Protein AF-B6WAV3-F1 (afdb_monomer_lite)

Secondary structure (DSSP, 8-state):
--EEEEEE-SS-EEEEEE--SSTTS-----TTTTHHHHHHHHHHHHTTT-----PPPPTT-EEEEEETTTTB---HHHHT-TT--EEEEEE-GGGS-----

Organism: NCBI:txid561177

Structure (mmCIF, N/CA/C/O backbone):
data_AF-B6WAV3-F1
#
_entry.id   AF-B6WAV3-F1
#
loop_
_atom_site.group_PDB
_atom_site.id
_atom_site.type_symbol
_atom_site.label_atom_id
_atom_site.label_alt_id
_atom_site.label_comp_id
_atom_site.label_asym_id
_atom_site.label_entity_id
_atom_site.label_seq_id
_atom_site.pdbx_PDB_ins_code
_atom_site.Cartn_x
_atom_site.Cartn_y
_atom_site.Cartn_z
_atom_site.occupancy
_atom_site.B_iso_or_equiv
_atom_site.auth_seq_id
_atom_site.auth_comp_id
_atom_site.auth_asym_id
_atom_site.auth_atom_id
_atom_site.pdbx_PDB_model_num
ATOM 1 N N . MET A 1 1 ? 16.645 -13.208 -9.385 1.00 86.75 1 MET A N 1
ATOM 2 C CA . MET A 1 1 ? 15.893 -12.349 -8.443 1.00 86.75 1 MET A CA 1
ATOM 3 C C . MET A 1 1 ? 15.076 -11.386 -9.273 1.00 86.75 1 MET A C 1
ATOM 5 O O . MET A 1 1 ? 15.587 -10.914 -10.280 1.00 86.75 1 MET A O 1
ATOM 9 N N . ASP A 1 2 ? 13.843 -11.121 -8.859 1.00 93.62 2 ASP A N 1
ATOM 10 C CA . ASP A 1 2 ? 12.917 -10.253 -9.579 1.00 93.62 2 ASP A CA 1
ATOM 11 C C . ASP A 1 2 ? 12.511 -9.068 -8.718 1.00 93.62 2 ASP A C 1
ATOM 13 O O . ASP A 1 2 ? 12.330 -9.189 -7.504 1.00 93.62 2 ASP A O 1
ATOM 17 N N . PHE A 1 3 ? 12.302 -7.936 -9.373 1.00 97.38 3 PHE A N 1
ATOM 18 C CA . PHE A 1 3 ? 11.875 -6.701 -8.745 1.00 97.38 3 PHE A CA 1
ATOM 19 C C . PHE A 1 3 ? 10.472 -6.357 -9.217 1.00 97.38 3 PHE A C 1
ATOM 21 O O . PHE A 1 3 ? 10.197 -6.294 -10.414 1.00 97.38 3 PHE A O 1
ATOM 28 N N . TRP A 1 4 ? 9.587 -6.094 -8.264 1.00 97.94 4 TRP A N 1
ATOM 29 C CA . TRP A 1 4 ? 8.177 -5.835 -8.526 1.00 97.94 4 TRP A CA 1
ATOM 30 C C . TRP A 1 4 ? 7.717 -4.572 -7.816 1.00 97.94 4 TRP A C 1
ATOM 32 O O . TRP A 1 4 ? 7.991 -4.373 -6.632 1.00 97.94 4 TRP A O 1
ATOM 42 N N . SER A 1 5 ? 6.967 -3.732 -8.521 1.00 98.44 5 SER A N 1
ATOM 43 C CA . SER A 1 5 ? 6.250 -2.608 -7.923 1.00 98.44 5 SER A CA 1
ATOM 44 C C . SER A 1 5 ? 4.870 -2.496 -8.551 1.00 98.44 5 SER A C 1
ATOM 46 O O . SER A 1 5 ? 4.742 -2.360 -9.766 1.00 98.44 5 SER A O 1
ATOM 48 N N . ILE A 1 6 ? 3.832 -2.601 -7.723 1.00 98.44 6 ILE A N 1
ATOM 49 C CA . ILE A 1 6 ? 2.436 -2.532 -8.146 1.00 98.44 6 ILE A CA 1
ATOM 50 C C . ILE A 1 6 ? 1.716 -1.530 -7.252 1.00 98.44 6 ILE A C 1
ATOM 52 O O . ILE A 1 6 ? 1.886 -1.535 -6.034 1.00 98.44 6 ILE A O 1
ATOM 56 N N . GLY A 1 7 ? 0.892 -0.686 -7.859 1.00 97.44 7 GLY A N 1
ATOM 57 C CA . GLY A 1 7 ? 0.081 0.293 -7.152 1.00 97.44 7 GLY A CA 1
ATOM 58 C C . GLY A 1 7 ? -1.033 0.831 -8.035 1.00 97.44 7 GLY A C 1
ATOM 59 O O . GLY A 1 7 ? -1.095 0.543 -9.232 1.00 97.44 7 GLY A O 1
ATOM 60 N N . TYR A 1 8 ? -1.940 1.587 -7.428 1.00 97.06 8 TYR A N 1
ATOM 61 C CA . TYR A 1 8 ? -3.158 2.030 -8.091 1.00 97.06 8 TYR A CA 1
ATOM 62 C C . TYR A 1 8 ? -3.630 3.401 -7.601 1.00 97.06 8 TYR A C 1
ATOM 64 O O . TYR A 1 8 ? -3.369 3.819 -6.473 1.00 97.06 8 TYR A O 1
ATOM 72 N N . SER A 1 9 ? -4.383 4.071 -8.466 1.00 96.50 9 SER A N 1
ATOM 73 C CA . SER A 1 9 ? -5.197 5.255 -8.195 1.00 96.50 9 SER A CA 1
ATOM 74 C C . SER A 1 9 ? -6.642 4.979 -8.635 1.00 96.50 9 SER A C 1
ATOM 76 O O . SER A 1 9 ? -6.896 3.957 -9.275 1.00 96.50 9 SER A O 1
ATOM 78 N N . PRO A 1 10 ? -7.611 5.872 -8.366 1.00 97.19 10 PRO A N 1
ATOM 79 C CA . PRO A 1 10 ? -8.952 5.742 -8.940 1.00 97.19 10 PRO A CA 1
ATOM 80 C C . PRO A 1 10 ? -9.008 5.769 -10.477 1.00 97.19 10 PRO A C 1
ATOM 82 O O . PRO A 1 10 ? -10.079 5.544 -11.033 1.00 97.19 10 PRO A O 1
ATOM 85 N N . TYR A 1 11 ? -7.896 6.070 -11.155 1.00 97.44 11 TYR A N 1
ATOM 86 C CA . TYR A 1 11 ? -7.818 6.176 -12.612 1.00 97.44 11 TYR A CA 1
ATOM 87 C C . TYR A 1 11 ? -7.113 4.985 -13.259 1.00 97.44 11 TYR A C 1
ATOM 89 O O . TYR A 1 11 ? -7.586 4.467 -14.266 1.00 97.44 11 TYR A O 1
ATOM 97 N N . TYR A 1 12 ? -5.997 4.545 -12.674 1.00 97.50 12 TYR A N 1
ATOM 98 C CA . TYR A 1 12 ? -5.127 3.524 -13.256 1.00 97.50 12 TYR A CA 1
ATOM 99 C C . TYR A 1 12 ? -4.568 2.582 -12.196 1.00 97.50 12 TYR A C 1
ATOM 101 O O . TYR A 1 12 ? -4.264 2.998 -11.077 1.00 97.50 12 TYR A O 1
ATOM 109 N N . THR A 1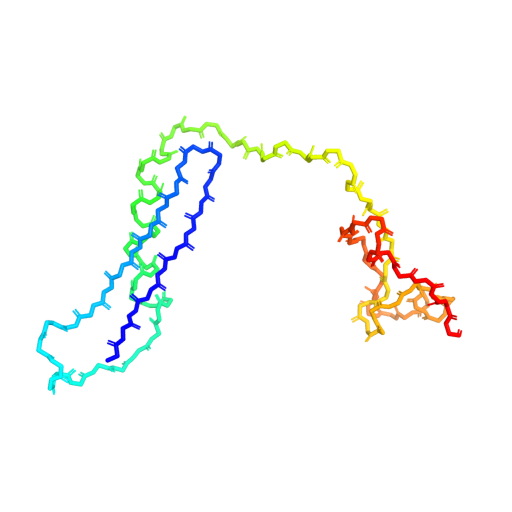 13 ? -4.347 1.335 -12.603 1.00 98.19 13 THR A N 1
ATOM 110 C CA . THR A 1 13 ? -3.501 0.366 -11.902 1.00 98.19 13 THR A CA 1
ATOM 111 C C . THR A 1 13 ? -2.254 0.150 -12.740 1.00 98.19 13 THR A C 1
ATOM 113 O O . THR A 1 13 ? -2.356 -0.137 -13.931 1.00 98.19 13 THR A O 1
ATOM 116 N N . VAL A 1 14 ? -1.082 0.270 -12.124 1.00 98.44 14 VAL A N 1
ATOM 117 C CA . VAL A 1 14 ? 0.206 0.085 -12.795 1.00 98.44 14 VAL A CA 1
ATOM 118 C C . VAL A 1 14 ? 0.993 -0.980 -12.050 1.00 98.44 14 VAL A C 1
ATOM 120 O O . VAL A 1 14 ? 1.192 -0.874 -10.838 1.00 98.44 14 VAL A O 1
ATOM 123 N N . GLY A 1 15 ? 1.457 -1.984 -12.788 1.00 98.38 15 GLY A N 1
ATOM 124 C CA . GLY A 1 15 ? 2.408 -2.984 -12.320 1.00 98.38 15 GLY A CA 1
ATOM 125 C C . GLY A 1 15 ? 3.676 -2.933 -13.161 1.00 98.38 15 GLY A C 1
ATOM 126 O O . GLY A 1 15 ? 3.605 -2.864 -14.385 1.00 98.38 15 GLY A O 1
ATOM 127 N N . V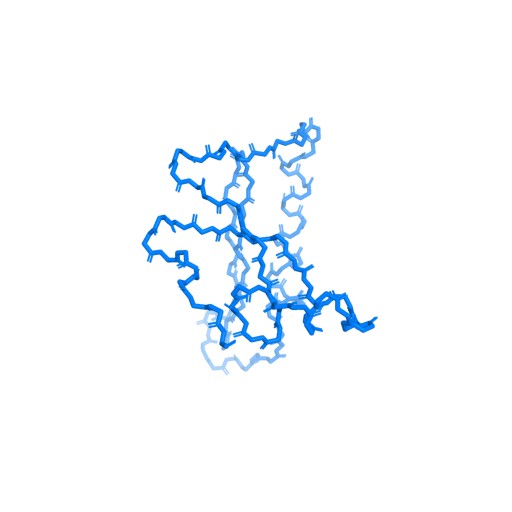AL A 1 16 ? 4.827 -2.955 -12.498 1.00 98.44 16 VAL A N 1
ATOM 128 C CA . VAL A 1 16 ? 6.148 -3.020 -13.120 1.00 98.44 16 VAL A CA 1
ATOM 129 C C . VAL A 1 16 ? 6.869 -4.244 -12.585 1.00 98.44 16 VAL A C 1
ATOM 131 O O . VAL A 1 16 ? 6.994 -4.418 -11.370 1.00 98.44 16 VAL A O 1
ATOM 134 N N . TRP A 1 17 ? 7.368 -5.051 -13.512 1.00 97.44 17 TRP A N 1
ATOM 135 C CA . TRP A 1 17 ? 8.343 -6.100 -13.266 1.00 97.44 17 TRP A CA 1
ATOM 136 C C . TRP A 1 17 ? 9.678 -5.702 -13.881 1.00 97.44 17 TRP A C 1
ATOM 138 O O . TRP A 1 17 ? 9.716 -5.098 -14.954 1.00 97.44 17 TRP A O 1
ATOM 148 N N . MET A 1 18 ? 10.763 -6.062 -13.209 1.00 95.44 18 MET A N 1
ATOM 149 C CA . MET A 1 18 ? 12.108 -6.014 -13.755 1.00 95.44 18 MET A CA 1
ATOM 150 C C . MET A 1 18 ? 12.854 -7.271 -13.314 1.00 95.44 18 MET A C 1
ATOM 152 O O . MET A 1 18 ? 12.893 -7.587 -12.125 1.00 95.44 18 MET A O 1
ATOM 156 N N . GLY A 1 19 ? 13.473 -7.954 -14.265 1.00 93.94 19 GLY A N 1
ATOM 157 C CA . GLY A 1 19 ? 14.283 -9.140 -14.030 1.00 93.94 19 GLY A CA 1
ATOM 158 C C . GLY A 1 19 ? 15.212 -9.387 -15.212 1.00 93.94 19 GLY A C 1
ATOM 159 O O . GLY A 1 19 ? 15.243 -8.603 -16.161 1.00 93.94 19 GLY A O 1
ATOM 160 N N . ALA A 1 20 ? 16.002 -10.453 -15.125 1.00 93.69 20 ALA A N 1
ATOM 161 C CA . ALA A 1 20 ? 16.840 -10.902 -16.231 1.00 93.69 20 ALA A CA 1
ATOM 162 C C . ALA A 1 20 ? 16.144 -12.054 -16.952 1.00 93.69 20 ALA A C 1
ATOM 164 O O . ALA A 1 20 ? 15.609 -12.953 -16.303 1.00 93.69 20 ALA A O 1
ATOM 165 N N . ASP A 1 21 ? 16.201 -12.043 -18.281 1.00 94.06 21 ASP A N 1
ATOM 166 C CA . ASP A 1 21 ? 15.715 -13.162 -19.090 1.00 94.06 21 ASP A CA 1
ATOM 167 C C . ASP A 1 21 ? 16.558 -14.420 -18.819 1.00 94.06 21 ASP A C 1
ATOM 169 O O . ASP A 1 21 ? 16.019 -15.508 -18.609 1.00 94.06 21 ASP A O 1
ATOM 173 N N . ASP A 1 22 ? 17.886 -14.257 -18.745 1.00 94.19 22 ASP A N 1
ATOM 174 C CA . ASP A 1 22 ? 18.807 -15.308 -18.313 1.00 94.19 22 ASP A CA 1
ATOM 175 C C . ASP A 1 22 ? 18.867 -15.390 -16.782 1.00 94.19 22 ASP A C 1
ATOM 177 O O . ASP A 1 22 ? 19.388 -14.506 -16.097 1.00 94.19 22 ASP A O 1
ATOM 181 N N . GLN A 1 23 ? 18.373 -16.506 -16.251 1.00 84.69 23 GLN A N 1
ATOM 182 C CA . GLN A 1 23 ? 18.322 -16.782 -14.817 1.00 84.69 23 GLN A CA 1
ATOM 183 C C . GLN A 1 23 ? 19.705 -17.020 -14.187 1.00 84.69 23 GLN A C 1
ATOM 185 O O . GLN A 1 23 ? 19.815 -17.041 -12.962 1.00 84.69 23 GLN A O 1
ATOM 190 N N . ASN A 1 24 ? 20.763 -17.169 -14.993 1.00 91.75 24 ASN A N 1
ATOM 191 C CA . ASN A 1 24 ? 22.138 -17.259 -14.495 1.00 91.75 24 ASN A CA 1
ATOM 192 C C . ASN A 1 24 ? 22.716 -15.892 -14.095 1.00 91.75 2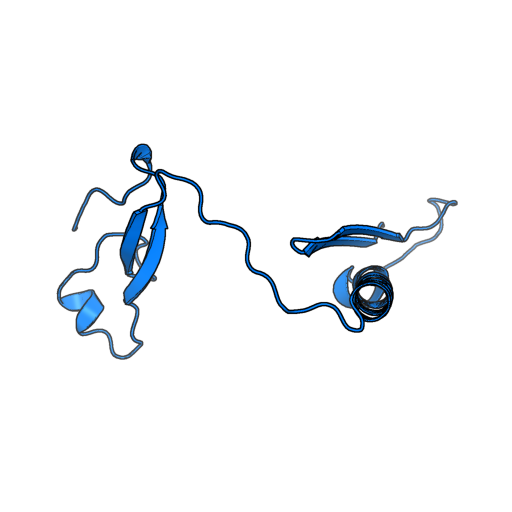4 ASN A C 1
ATOM 194 O O . ASN A 1 24 ? 23.735 -15.833 -13.403 1.00 91.75 24 ASN A O 1
ATOM 198 N N . ILE A 1 25 ? 22.087 -14.787 -14.509 1.00 91.19 25 ILE A N 1
ATOM 199 C CA . ILE A 1 25 ? 22.521 -13.442 -14.136 1.00 91.19 25 ILE A CA 1
ATOM 200 C C . ILE A 1 25 ? 22.093 -13.164 -12.694 1.00 91.19 25 ILE A C 1
ATOM 202 O O . ILE A 1 25 ? 20.910 -12.992 -12.384 1.00 91.19 25 ILE A O 1
ATOM 206 N N . TYR A 1 26 ? 23.082 -13.076 -11.805 1.00 89.62 26 TYR A N 1
ATOM 207 C CA . TYR A 1 26 ? 22.854 -12.677 -10.423 1.00 89.62 26 TYR A CA 1
ATOM 208 C C . TYR A 1 26 ? 22.477 -11.194 -10.338 1.00 89.62 26 TYR A C 1
ATOM 210 O O . TYR A 1 26 ? 23.137 -10.328 -10.912 1.00 89.62 26 TYR A O 1
ATOM 218 N N . GLN A 1 27 ? 21.417 -10.909 -9.589 1.00 88.25 27 GLN A N 1
ATOM 219 C CA . GLN A 1 27 ? 20.945 -9.564 -9.281 1.00 88.25 27 GLN A CA 1
ATOM 220 C C . GLN A 1 27 ? 20.666 -9.492 -7.783 1.00 88.25 27 GLN A C 1
ATOM 222 O O . GLN A 1 27 ? 20.058 -10.412 -7.236 1.00 88.25 27 GLN A O 1
ATOM 227 N N . ASP A 1 28 ? 21.090 -8.400 -7.152 1.00 90.19 28 ASP A N 1
ATOM 228 C CA . ASP A 1 28 ? 20.907 -8.152 -5.724 1.00 90.19 28 ASP A CA 1
ATOM 229 C C . ASP A 1 28 ? 20.633 -6.669 -5.496 1.00 90.19 28 ASP A C 1
ATOM 231 O O . ASP A 1 28 ? 21.491 -5.817 -5.734 1.00 90.19 28 ASP A O 1
ATOM 235 N N . ASP A 1 29 ? 19.387 -6.369 -5.145 1.00 94.00 29 ASP A N 1
ATOM 236 C CA . ASP A 1 29 ? 18.916 -5.036 -4.794 1.00 94.00 29 ASP A CA 1
ATOM 237 C C . ASP A 1 29 ? 17.502 -5.132 -4.193 1.00 94.00 29 ASP A C 1
ATOM 239 O O . ASP A 1 29 ? 16.971 -6.220 -3.959 1.00 94.00 29 ASP A O 1
ATOM 243 N N . TYR A 1 30 ? 16.843 -3.994 -3.996 1.00 96.12 30 TYR A N 1
ATOM 244 C CA . TYR A 1 30 ? 15.449 -3.933 -3.576 1.00 96.12 30 TYR A CA 1
ATOM 245 C C . TYR A 1 30 ? 14.527 -3.507 -4.720 1.00 96.12 30 TYR A C 1
ATOM 247 O O . TYR A 1 30 ? 14.855 -2.668 -5.559 1.00 96.12 30 TYR A O 1
ATOM 255 N N . SER A 1 31 ? 13.282 -3.987 -4.710 1.00 97.44 31 SER A N 1
ATOM 256 C CA . SER A 1 31 ? 12.256 -3.474 -5.629 1.00 97.44 31 SER A CA 1
ATOM 257 C C . SER A 1 31 ? 12.067 -1.957 -5.525 1.00 97.44 31 SER A C 1
ATOM 259 O O . SER A 1 31 ? 11.686 -1.318 -6.506 1.00 97.44 31 SER A O 1
ATOM 261 N N . THR A 1 32 ? 12.356 -1.375 -4.356 1.00 96.81 32 THR A N 1
ATOM 262 C CA . THR A 1 32 ? 12.223 0.060 -4.074 1.00 96.81 32 THR A CA 1
ATOM 263 C C . THR A 1 32 ? 13.251 0.930 -4.802 1.00 96.81 32 THR A C 1
ATOM 265 O O . THR A 1 32 ? 12.969 2.084 -5.119 1.00 96.81 32 THR A O 1
ATOM 268 N N . THR A 1 33 ? 14.424 0.382 -5.117 1.00 96.31 33 THR A N 1
ATOM 269 C CA . THR A 1 33 ? 15.498 1.055 -5.868 1.00 96.31 33 THR A CA 1
ATOM 270 C C . THR A 1 33 ? 15.464 0.713 -7.359 1.00 96.31 33 THR A C 1
ATOM 272 O O . THR A 1 33 ? 16.099 1.396 -8.161 1.00 96.31 33 THR A O 1
ATOM 275 N N . ARG A 1 34 ? 14.692 -0.311 -7.749 1.00 96.12 34 ARG A N 1
ATOM 276 C CA . ARG A 1 34 ? 14.543 -0.780 -9.133 1.00 96.12 34 ARG A CA 1
ATOM 277 C C . ARG A 1 34 ? 13.144 -0.530 -9.696 1.00 96.12 34 ARG A C 1
ATOM 279 O O . ARG A 1 34 ? 12.860 0.565 -10.180 1.00 96.12 34 ARG A O 1
ATOM 286 N N . ALA A 1 35 ? 12.251 -1.520 -9.616 1.00 97.94 35 ALA A N 1
ATOM 287 C CA . ALA A 1 35 ? 10.919 -1.469 -10.220 1.00 97.94 35 ALA A CA 1
ATOM 288 C C . ALA A 1 35 ? 10.088 -0.258 -9.751 1.00 97.94 35 ALA A C 1
ATOM 290 O O . ALA A 1 35 ? 9.367 0.333 -10.553 1.00 97.94 35 ALA A O 1
ATOM 291 N N . GLN A 1 36 ? 10.227 0.169 -8.488 1.00 98.00 36 GLN A N 1
ATOM 292 C CA . GLN A 1 36 ? 9.521 1.341 -7.958 1.00 98.00 36 GLN A CA 1
ATOM 293 C C . GLN A 1 36 ? 9.943 2.648 -8.644 1.00 98.00 36 GLN A C 1
ATOM 295 O O . GLN A 1 36 ? 9.107 3.535 -8.809 1.00 98.00 36 GLN A O 1
ATOM 300 N N . VAL A 1 37 ? 11.205 2.797 -9.060 1.00 98.00 37 VAL A N 1
ATOM 301 C CA . VAL A 1 37 ? 11.680 4.021 -9.731 1.00 98.00 37 VAL A CA 1
ATOM 302 C C . VAL A 1 37 ? 10.981 4.184 -11.080 1.00 98.00 37 VAL A C 1
ATOM 304 O O . VAL A 1 37 ? 10.462 5.258 -11.388 1.00 98.00 37 VAL A O 1
ATOM 307 N N . ILE A 1 38 ? 10.888 3.094 -11.844 1.00 98.06 38 ILE A N 1
ATOM 308 C CA . ILE A 1 38 ? 10.161 3.054 -13.118 1.00 98.06 38 ILE A CA 1
ATOM 309 C C . ILE A 1 38 ? 8.665 3.283 -12.872 1.00 98.06 38 ILE A C 1
ATOM 311 O O . ILE A 1 38 ? 8.060 4.146 -13.507 1.00 98.06 38 ILE A O 1
AT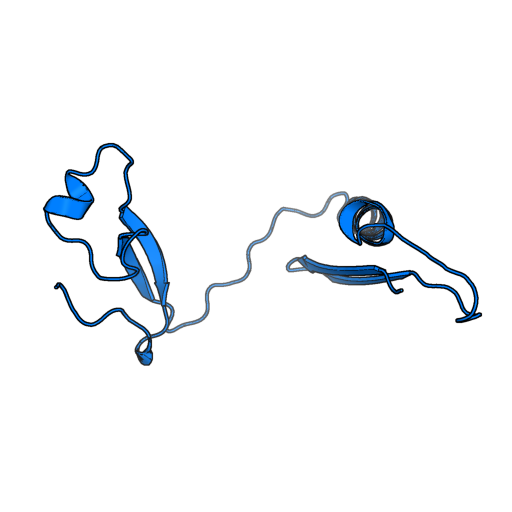OM 315 N N . TRP A 1 39 ? 8.081 2.573 -11.902 1.00 98.62 39 TRP A N 1
ATOM 316 C CA . TRP A 1 39 ? 6.676 2.723 -11.520 1.00 98.62 39 TRP A CA 1
ATOM 317 C C . TRP A 1 39 ? 6.331 4.173 -11.150 1.00 98.62 39 TRP A C 1
ATOM 319 O O . TRP A 1 39 ? 5.320 4.698 -11.615 1.00 98.62 39 TRP A O 1
ATOM 329 N N . LYS A 1 40 ? 7.186 4.856 -10.375 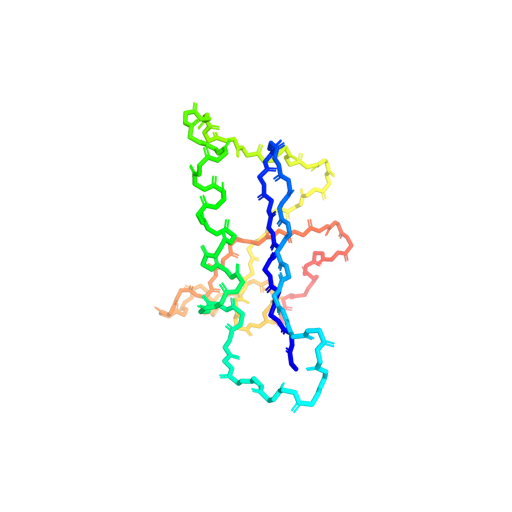1.00 98.19 40 LYS A N 1
ATOM 330 C CA . LYS A 1 40 ? 7.012 6.263 -9.985 1.00 98.19 40 LYS A CA 1
ATOM 331 C C . LYS A 1 40 ? 7.018 7.184 -11.202 1.00 98.19 40 LYS A C 1
ATOM 333 O O . LYS A 1 40 ? 6.149 8.045 -11.302 1.00 98.19 40 LYS A O 1
ATOM 338 N N . ASN A 1 41 ? 7.973 7.009 -12.115 1.00 98.25 41 ASN A N 1
ATOM 339 C CA . ASN A 1 41 ? 8.072 7.845 -13.312 1.00 98.25 41 ASN A CA 1
ATOM 340 C C . ASN A 1 41 ? 6.836 7.689 -14.207 1.00 98.25 41 ASN A C 1
ATOM 342 O O . ASN A 1 41 ? 6.256 8.693 -14.610 1.00 98.25 41 ASN A O 1
ATOM 346 N N . ILE A 1 42 ? 6.384 6.448 -14.430 1.00 98.31 42 ILE A N 1
ATOM 347 C CA . ILE A 1 42 ? 5.151 6.161 -15.176 1.00 98.31 42 ILE A CA 1
ATOM 348 C C . ILE A 1 42 ? 3.956 6.847 -14.510 1.00 98.31 42 ILE A C 1
ATOM 350 O O . ILE A 1 42 ? 3.241 7.596 -15.169 1.00 98.31 42 ILE A O 1
ATOM 354 N N . ASN A 1 43 ? 3.748 6.631 -13.205 1.00 98.25 43 ASN A N 1
ATOM 355 C CA . ASN A 1 43 ? 2.588 7.186 -12.501 1.00 98.25 43 ASN A CA 1
ATOM 356 C C . ASN A 1 43 ? 2.592 8.719 -12.483 1.00 98.25 43 ASN A C 1
ATOM 358 O O . ASN A 1 43 ? 1.544 9.314 -12.706 1.00 98.25 43 ASN A O 1
ATOM 362 N N . ASN A 1 44 ? 3.748 9.358 -12.275 1.00 97.69 44 ASN A N 1
ATOM 363 C CA . ASN A 1 44 ? 3.864 10.818 -12.315 1.00 97.69 44 ASN A CA 1
ATOM 364 C C . ASN A 1 44 ? 3.470 11.391 -13.681 1.00 97.69 44 ASN A C 1
ATOM 366 O O . ASN A 1 44 ? 2.840 12.441 -13.733 1.00 97.69 44 ASN A O 1
ATOM 370 N N . GLN A 1 45 ? 3.826 10.702 -14.767 1.00 98.12 45 GLN A N 1
ATOM 371 C CA . GLN A 1 45 ? 3.520 11.148 -16.122 1.00 98.12 45 GLN A CA 1
ATOM 372 C C . GLN A 1 45 ? 2.050 10.908 -16.489 1.00 98.12 45 GLN A C 1
ATOM 374 O O . GLN A 1 45 ? 1.374 11.814 -16.961 1.00 98.12 45 GLN A O 1
ATOM 379 N N . ILE A 1 46 ? 1.521 9.700 -16.265 1.00 97.69 46 ILE A N 1
ATOM 380 C CA . ILE A 1 46 ? 0.147 9.368 -16.688 1.00 97.69 46 ILE A CA 1
ATOM 381 C C . ILE A 1 46 ? -0.930 10.031 -15.817 1.00 97.69 46 ILE A C 1
ATOM 383 O O . ILE A 1 46 ? -2.085 10.103 -16.234 1.00 97.69 46 ILE A O 1
ATOM 387 N N . LEU A 1 47 ? -0.572 10.479 -14.609 1.00 97.94 47 LEU A N 1
ATOM 388 C CA . LEU A 1 47 ? -1.461 11.208 -13.699 1.00 97.94 47 LEU A CA 1
ATOM 389 C C . LEU A 1 47 ? -1.237 12.728 -13.739 1.00 97.94 47 LEU A C 1
ATOM 391 O O . LEU A 1 47 ? -1.868 13.450 -12.966 1.00 97.94 47 LEU A O 1
ATOM 395 N N . GLU A 1 48 ? -0.367 13.239 -14.615 1.00 97.94 48 GLU A N 1
ATOM 396 C CA . GLU A 1 48 ? -0.156 14.679 -14.757 1.00 97.94 48 GLU A CA 1
ATOM 397 C C . GLU A 1 48 ? -1.472 15.385 -15.134 1.00 97.94 48 GLU A C 1
ATOM 399 O O . GLU A 1 48 ? -2.180 14.982 -16.056 1.00 97.94 48 GLU A O 1
ATOM 404 N N . GLY A 1 49 ? -1.837 16.423 -14.376 1.00 97.44 49 GLY A N 1
ATOM 405 C CA . GLY A 1 49 ? -3.079 17.177 -14.579 1.00 97.44 49 GLY A CA 1
ATOM 406 C C . GLY A 1 49 ? -4.358 16.497 -14.070 1.00 97.44 49 GLY A C 1
ATOM 407 O O . GLY A 1 49 ? -5.428 17.099 -14.149 1.00 97.44 49 GLY A O 1
ATOM 408 N N . TYR A 1 50 ? -4.285 15.282 -13.516 1.00 97.69 50 TYR A N 1
ATOM 409 C CA . TYR A 1 50 ? -5.446 14.638 -12.901 1.00 97.69 50 TYR A CA 1
ATOM 410 C C . TYR A 1 50 ? -5.715 15.227 -11.515 1.00 97.69 50 TYR A C 1
ATOM 412 O O . TYR A 1 50 ? -4.817 15.365 -10.685 1.00 97.69 50 TYR A O 1
ATOM 420 N N . GLU A 1 51 ? -6.982 15.509 -11.218 1.00 97.12 51 GLU A N 1
ATOM 421 C CA . GLU A 1 51 ? -7.382 15.878 -9.862 1.00 97.12 51 GLU A CA 1
ATOM 422 C C . GLU A 1 51 ? -7.206 14.699 -8.899 1.00 97.12 51 GLU A C 1
ATOM 424 O O . GLU A 1 51 ? -7.574 13.557 -9.208 1.00 97.12 51 GLU A O 1
ATOM 429 N N . THR A 1 52 ? -6.722 14.989 -7.691 1.00 95.25 52 THR A N 1
ATOM 430 C CA . THR A 1 52 ? -6.656 14.016 -6.599 1.00 95.25 52 THR A CA 1
ATOM 431 C C . THR A 1 52 ? -8.054 13.491 -6.277 1.00 95.25 52 THR A C 1
ATOM 433 O O . THR A 1 52 ? -8.906 14.220 -5.768 1.00 95.25 52 THR A O 1
ATOM 436 N N . LYS A 1 53 ? -8.282 12.195 -6.515 1.00 95.75 53 LYS A N 1
ATOM 437 C CA . LYS A 1 53 ? -9.524 11.499 -6.157 1.00 95.75 53 LYS A CA 1
ATOM 438 C C . LYS A 1 53 ? -9.280 10.447 -5.087 1.00 95.75 53 LYS A C 1
ATOM 440 O O . LYS A 1 53 ? -8.208 9.854 -4.998 1.00 95.75 53 LYS A O 1
ATOM 445 N N . LYS A 1 54 ? -10.314 10.198 -4.287 1.00 95.38 54 LYS A N 1
ATOM 446 C CA . LYS A 1 54 ? -10.357 9.116 -3.301 1.00 95.38 54 LYS A CA 1
ATOM 447 C C . LYS A 1 54 ? -11.273 8.008 -3.803 1.00 95.38 54 LYS A C 1
ATOM 449 O O . LYS A 1 54 ? -12.251 8.276 -4.499 1.00 95.38 54 LYS A O 1
ATOM 454 N N . PHE A 1 55 ? -10.980 6.774 -3.412 1.00 95.19 55 PHE A N 1
ATOM 455 C CA . PHE A 1 55 ? -11.932 5.682 -3.576 1.00 95.19 55 PHE A CA 1
ATOM 456 C C . PHE A 1 55 ? -13.177 5.949 -2.731 1.00 95.19 55 PHE A C 1
ATOM 458 O O . PHE A 1 55 ? -13.085 6.459 -1.613 1.00 95.19 55 PHE A O 1
ATOM 465 N N . LYS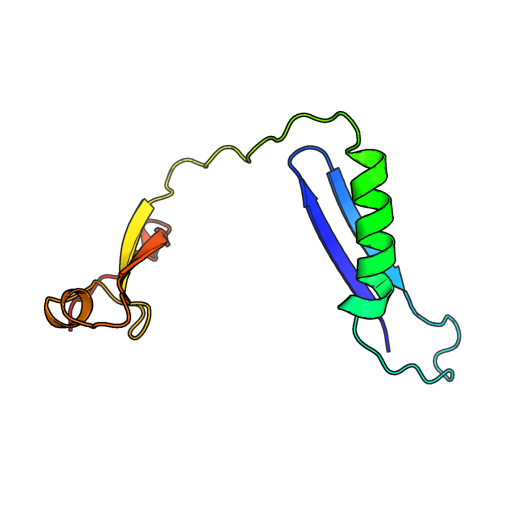 A 1 56 ? -14.349 5.612 -3.273 1.00 94.75 56 LYS A N 1
ATOM 466 C CA . LYS A 1 56 ? -15.598 5.696 -2.520 1.00 94.75 56 LYS A CA 1
ATOM 467 C C . LYS A 1 56 ? -15.588 4.621 -1.439 1.00 94.75 56 LYS A C 1
ATOM 469 O O . LYS A 1 56 ? -15.460 3.442 -1.758 1.00 94.75 56 LYS A O 1
ATOM 474 N N . GLU A 1 57 ? -15.754 5.033 -0.186 1.00 94.44 57 GLU A N 1
ATOM 475 C CA . GLU A 1 57 ? -15.876 4.091 0.922 1.00 94.44 57 GLU A CA 1
ATOM 476 C C . GLU A 1 57 ? -17.111 3.194 0.700 1.00 94.44 57 GLU A C 1
ATOM 478 O O . GLU A 1 57 ? -18.219 3.711 0.486 1.00 94.44 57 GLU A O 1
ATOM 483 N N . PRO A 1 58 ? -16.947 1.859 0.674 1.00 93.44 58 PRO A N 1
ATOM 484 C CA . PRO A 1 58 ? -18.071 0.955 0.507 1.00 93.44 58 PRO A CA 1
ATOM 485 C C . PRO A 1 58 ? -18.952 0.942 1.762 1.00 93.44 58 PRO A C 1
ATOM 487 O O . PRO A 1 58 ? -18.517 1.244 2.872 1.00 93.44 58 PRO A O 1
ATOM 490 N N . LYS A 1 59 ? -20.220 0.546 1.600 1.00 94.69 59 LYS A N 1
ATOM 491 C CA . LYS A 1 59 ? -21.111 0.332 2.749 1.00 94.69 59 LYS A CA 1
ATOM 492 C C . LYS A 1 59 ? -20.550 -0.773 3.651 1.00 94.69 59 LYS A C 1
ATOM 494 O O . LYS A 1 59 ? -20.030 -1.767 3.155 1.00 94.69 59 LYS A O 1
ATOM 499 N N . GLY A 1 60 ? -20.742 -0.632 4.962 1.00 92.31 60 GLY A N 1
ATOM 500 C CA . GLY A 1 60 ? -20.353 -1.649 5.948 1.00 92.31 60 GLY A CA 1
ATOM 501 C C . GLY A 1 60 ? -18.942 -1.489 6.516 1.00 92.31 60 GLY A C 1
ATOM 502 O O . GLY A 1 60 ? -18.536 -2.317 7.331 1.00 92.31 60 GLY A O 1
ATOM 503 N N . ILE A 1 61 ? -18.229 -0.429 6.127 1.00 95.31 61 ILE A N 1
ATOM 504 C CA . ILE A 1 61 ? -17.024 0.025 6.814 1.00 95.31 61 ILE A CA 1
ATOM 505 C C . ILE A 1 61 ? -17.399 0.647 8.165 1.00 95.31 61 ILE A C 1
ATOM 507 O O . ILE A 1 61 ? -18.330 1.447 8.261 1.00 95.31 61 ILE A O 1
ATOM 511 N N . ILE A 1 62 ? -16.684 0.247 9.214 1.00 94.00 62 ILE A N 1
ATOM 512 C CA . ILE A 1 62 ? -16.820 0.758 10.577 1.00 94.00 62 ILE A CA 1
ATOM 513 C C . ILE A 1 62 ? -15.484 1.366 10.989 1.00 94.00 62 ILE A C 1
ATOM 515 O O . ILE A 1 62 ? -14.458 0.693 10.937 1.00 94.00 62 ILE A O 1
ATOM 519 N N . HIS A 1 63 ? -15.510 2.613 11.449 1.00 94.44 63 HIS A N 1
ATOM 520 C CA . HIS A 1 63 ? -14.349 3.285 12.031 1.00 94.44 63 HIS A CA 1
ATOM 521 C C . HIS A 1 63 ? -14.407 3.160 13.551 1.00 94.44 63 HIS A C 1
ATOM 523 O O . HIS A 1 63 ? -15.427 3.493 14.161 1.00 94.44 63 HIS A O 1
ATOM 529 N N . ALA A 1 64 ? -13.342 2.654 14.169 1.00 93.19 64 ALA A N 1
ATOM 530 C CA . ALA A 1 64 ? -13.277 2.484 15.617 1.00 93.19 64 ALA A CA 1
ATOM 531 C C . ALA A 1 64 ? -11.886 2.796 16.162 1.00 93.19 64 ALA A C 1
ATOM 533 O O . ALA A 1 64 ? -10.872 2.526 15.521 1.00 93.19 64 ALA A O 1
ATOM 534 N N . LYS A 1 65 ? -11.849 3.317 17.392 1.00 94.81 65 LYS A N 1
ATOM 535 C CA . LYS A 1 65 ? -10.594 3.540 18.107 1.00 94.81 65 LYS A CA 1
ATOM 536 C C . LYS A 1 65 ? -10.016 2.222 18.600 1.00 94.81 65 LYS A C 1
ATOM 538 O O . LYS A 1 65 ? -10.720 1.437 19.240 1.00 94.81 65 LYS A O 1
ATOM 543 N N . VAL A 1 66 ? -8.723 2.036 18.377 1.00 94.56 66 VAL A N 1
ATOM 544 C CA . VAL A 1 66 ? -7.931 0.927 18.908 1.00 94.56 66 VAL A CA 1
ATOM 545 C C . VAL A 1 66 ? -6.670 1.434 19.578 1.00 94.56 66 VAL A C 1
ATOM 547 O O . VAL A 1 66 ? -6.143 2.489 19.237 1.00 94.56 66 VAL A O 1
ATOM 550 N N . ASP A 1 67 ? -6.187 0.664 20.540 1.00 94.69 67 ASP A N 1
ATOM 551 C CA . ASP A 1 67 ? -4.845 0.822 21.080 1.00 94.69 67 ASP A CA 1
ATOM 552 C C . ASP A 1 67 ? -3.842 0.092 20.178 1.00 94.69 67 ASP A C 1
ATOM 554 O O . ASP A 1 67 ? -3.919 -1.126 20.015 1.00 94.69 67 ASP A O 1
ATOM 558 N N . THR A 1 68 ? -2.884 0.818 19.607 1.00 92.88 68 THR A N 1
ATOM 559 C CA . THR A 1 68 ? -1.899 0.295 18.652 1.00 92.88 68 THR A CA 1
ATOM 560 C C . THR A 1 68 ? -0.921 -0.695 19.273 1.00 92.88 68 THR A C 1
ATOM 562 O O . THR A 1 68 ? -0.228 -1.392 18.541 1.00 92.88 68 THR A O 1
ATOM 565 N N . ILE A 1 69 ? -0.828 -0.756 20.606 1.00 91.38 69 ILE A N 1
ATOM 566 C CA . ILE A 1 69 ? 0.022 -1.735 21.293 1.00 91.38 69 ILE A CA 1
ATOM 567 C C . ILE A 1 69 ? -0.679 -3.088 21.375 1.00 91.38 69 ILE A C 1
ATOM 569 O O . ILE A 1 69 ? -0.088 -4.117 21.057 1.00 91.38 69 ILE A O 1
ATOM 573 N N . SER A 1 70 ? -1.933 -3.103 21.828 1.00 90.12 70 SER A N 1
ATOM 574 C CA . SER A 1 70 ? -2.672 -4.350 22.048 1.00 90.12 70 SER A CA 1
ATOM 575 C C . SER A 1 70 ? -3.507 -4.812 20.852 1.00 90.12 70 SER A C 1
ATOM 577 O O . SER A 1 70 ? -3.922 -5.973 20.827 1.00 90.12 70 SER A O 1
ATOM 579 N N . GLY A 1 71 ? -3.805 -3.918 19.905 1.00 88.50 71 GLY A N 1
ATOM 580 C CA . GLY A 1 71 ? -4.747 -4.149 18.806 1.00 88.50 71 GLY A CA 1
ATOM 581 C C . GLY A 1 71 ? -6.208 -4.276 19.261 1.00 88.50 71 GLY A C 1
ATOM 582 O O . GLY A 1 71 ? -7.047 -4.785 18.520 1.00 88.50 71 GLY A O 1
ATOM 583 N N . LYS A 1 72 ? -6.523 -3.880 20.501 1.00 90.88 72 LYS A N 1
ATOM 584 C CA . LYS A 1 72 ? -7.852 -4.022 21.120 1.00 90.88 72 LYS A CA 1
ATOM 585 C C . LYS A 1 72 ? -8.521 -2.669 21.332 1.00 90.88 72 LYS A C 1
ATOM 587 O O . LYS A 1 72 ? -7.935 -1.617 21.086 1.00 90.88 72 LYS A O 1
ATOM 592 N N . LEU A 1 73 ? -9.758 -2.711 21.833 1.00 93.00 73 LEU A N 1
ATOM 593 C CA . LEU A 1 73 ? -10.456 -1.511 22.282 1.00 93.00 73 LEU A CA 1
ATOM 594 C C . LEU A 1 73 ? -9.639 -0.807 23.378 1.00 93.00 73 LEU A C 1
ATOM 596 O O . LEU A 1 73 ? -9.220 -1.470 24.335 1.00 93.00 73 LEU A O 1
ATOM 600 N N . PRO A 1 74 ? -9.447 0.518 23.278 1.00 94.25 74 PRO A N 1
ATOM 601 C CA . PRO A 1 74 ? -8.620 1.256 24.212 1.00 94.25 74 PRO A CA 1
ATOM 602 C C . PRO A 1 74 ? -9.220 1.236 25.623 1.00 94.25 74 PRO A C 1
ATOM 604 O O . PRO A 1 74 ? -10.440 1.262 25.844 1.00 94.25 74 PRO A O 1
ATOM 607 N N . THR A 1 75 ? -8.331 1.192 26.607 1.00 93.56 75 THR A N 1
ATOM 608 C CA . THR A 1 75 ? -8.669 1.349 28.026 1.00 93.56 75 THR A CA 1
ATOM 609 C C . THR A 1 75 ? -8.204 2.717 28.514 1.00 93.56 75 THR A C 1
ATOM 611 O O . THR A 1 75 ? -7.569 3.459 27.766 1.00 93.56 75 THR A O 1
ATOM 614 N N . GLN A 1 76 ? -8.494 3.063 29.771 1.00 93.75 76 GLN A N 1
ATOM 615 C CA . GLN A 1 76 ? -7.983 4.306 30.353 1.00 93.75 76 GLN A CA 1
ATOM 616 C C . GLN A 1 76 ? -6.451 4.372 30.280 1.00 93.75 76 GLN A C 1
ATOM 618 O O . GLN A 1 76 ? -5.904 5.417 29.953 1.00 93.75 76 GLN A O 1
ATOM 623 N N . ALA A 1 77 ? -5.774 3.238 30.489 1.00 92.69 77 ALA A N 1
ATOM 624 C CA . ALA A 1 77 ? -4.323 3.152 30.372 1.00 92.69 77 ALA A CA 1
ATOM 625 C C . ALA A 1 77 ? -3.831 3.500 28.957 1.00 92.69 77 ALA A C 1
ATOM 627 O O . ALA A 1 77 ? -2.826 4.184 28.829 1.00 92.69 77 ALA A O 1
ATOM 628 N N . SER A 1 78 ? -4.563 3.100 27.909 1.00 94.56 78 SER A N 1
ATOM 629 C CA . SER A 1 78 ? -4.233 3.453 26.519 1.00 94.56 78 SER A CA 1
ATOM 630 C C . SER A 1 78 ? -4.310 4.964 26.282 1.00 94.56 78 SER A C 1
ATOM 632 O O . SER A 1 78 ? -3.428 5.538 25.655 1.00 94.56 78 SER A O 1
ATOM 634 N N . TYR A 1 79 ? -5.342 5.629 26.813 1.00 94.38 79 TYR A N 1
ATOM 635 C CA . TYR A 1 79 ? -5.485 7.087 26.699 1.00 94.38 79 TYR A CA 1
ATOM 636 C C . TYR A 1 79 ? -4.482 7.863 27.556 1.00 94.38 79 TYR A C 1
ATOM 638 O O . TYR A 1 79 ? -4.169 9.008 27.247 1.00 94.38 79 TYR A O 1
ATOM 646 N N . SER A 1 80 ? -3.994 7.259 28.639 1.00 94.62 80 SER A N 1
ATOM 647 C CA . SER A 1 80 ? -2.968 7.842 29.505 1.00 94.62 80 SER A CA 1
ATOM 648 C C . SER A 1 80 ? -1.539 7.547 29.039 1.00 94.62 80 SER A C 1
ATOM 650 O O . SER A 1 80 ? -0.597 8.022 29.671 1.00 94.62 80 SER A O 1
ATOM 652 N N . ASP A 1 81 ? -1.351 6.780 27.960 1.00 93.75 81 ASP A N 1
ATOM 653 C CA . ASP A 1 81 ? -0.024 6.476 27.433 1.00 93.75 81 ASP A CA 1
ATOM 654 C C . ASP A 1 81 ? 0.585 7.720 26.752 1.00 93.75 81 ASP A C 1
ATOM 656 O O . ASP A 1 81 ? 0.012 8.233 25.783 1.00 93.75 81 ASP A O 1
ATOM 660 N N . PRO A 1 82 ? 1.763 8.206 27.191 1.00 94.75 82 PRO A N 1
ATOM 661 C CA . PRO A 1 82 ? 2.385 9.413 26.640 1.00 94.75 82 PRO A CA 1
ATOM 662 C C . PRO A 1 82 ? 2.807 9.274 25.169 1.00 94.75 82 PRO A C 1
ATOM 664 O O . PRO A 1 82 ? 3.100 10.274 24.518 1.00 94.75 82 PRO A O 1
ATOM 667 N N . ARG A 1 83 ? 2.833 8.052 24.621 1.00 95.19 83 ARG A N 1
ATOM 668 C CA . ARG A 1 83 ? 3.132 7.786 23.206 1.00 95.19 83 ARG A CA 1
ATOM 669 C C . ARG A 1 83 ? 1.922 7.986 22.290 1.00 95.19 83 ARG A C 1
ATOM 671 O O . ARG A 1 83 ? 2.072 7.845 21.080 1.00 95.19 83 ARG A O 1
ATOM 678 N N . ASN A 1 84 ? 0.747 8.298 22.849 1.00 93.38 84 ASN A N 1
ATOM 679 C CA . ASN A 1 84 ? -0.515 8.471 22.129 1.00 93.38 84 ASN A CA 1
ATOM 680 C C . ASN A 1 84 ? -0.871 7.247 21.266 1.00 93.38 84 ASN A C 1
ATOM 682 O O . ASN A 1 84 ? -0.897 7.296 20.035 1.00 93.38 84 ASN A O 1
ATOM 686 N N . THR A 1 85 ? -1.109 6.116 21.931 1.00 94.94 85 THR A N 1
ATOM 687 C CA . THR A 1 85 ? -1.285 4.817 21.265 1.00 94.94 85 THR A CA 1
ATOM 688 C C . THR A 1 85 ? -2.706 4.578 20.765 1.00 94.94 85 THR A C 1
ATOM 690 O O . THR A 1 85 ? -2.975 3.532 20.188 1.00 94.94 85 THR A O 1
ATOM 693 N N . VAL A 1 86 ? -3.638 5.516 20.955 1.00 96.12 86 VAL A N 1
ATOM 694 C CA . VAL A 1 86 ? -5.016 5.362 20.477 1.00 96.12 86 VAL A CA 1
ATOM 695 C C . VAL A 1 86 ? -5.156 5.935 19.068 1.00 96.12 86 VAL A C 1
ATOM 697 O O . VAL A 1 86 ? -4.949 7.129 18.860 1.00 96.12 86 VAL A O 1
ATOM 700 N N . LYS A 1 87 ? -5.553 5.098 18.104 1.00 95.19 87 LYS A N 1
ATOM 701 C CA . LYS A 1 87 ? -5.780 5.494 16.704 1.00 95.19 87 LYS A CA 1
ATOM 702 C C . LYS A 1 87 ? -7.141 5.037 16.195 1.00 95.19 87 LYS A C 1
ATOM 704 O O . LYS A 1 87 ? -7.653 4.014 16.640 1.00 95.19 87 LYS A O 1
ATOM 709 N N . ASP A 1 88 ? -7.722 5.810 15.281 1.00 95.25 88 ASP A N 1
ATOM 710 C CA . ASP A 1 88 ? -8.884 5.377 14.502 1.00 95.25 88 ASP A CA 1
ATOM 711 C C . ASP A 1 88 ? -8.424 4.417 13.400 1.00 95.25 88 ASP A C 1
ATOM 713 O O . ASP A 1 88 ? -7.506 4.730 12.645 1.00 95.25 88 ASP A O 1
ATOM 717 N N . GLU A 1 89 ? -9.069 3.255 13.326 1.00 94.69 89 GLU A N 1
ATOM 718 C CA . GLU A 1 89 ? -8.804 2.201 12.345 1.00 94.69 89 GLU A CA 1
ATOM 719 C C . GLU A 1 89 ? -10.111 1.724 11.692 1.00 94.69 89 GLU A C 1
ATOM 721 O O . GLU A 1 89 ? -11.214 1.979 12.191 1.00 94.69 89 GLU A O 1
ATOM 726 N N . ILE A 1 90 ? -9.975 1.017 10.568 1.00 94.06 90 ILE A N 1
ATOM 727 C CA . ILE A 1 90 ? -11.075 0.596 9.691 1.00 94.06 90 ILE A CA 1
ATOM 728 C C . ILE A 1 90 ? -11.365 -0.901 9.872 1.00 94.06 90 ILE A C 1
ATOM 730 O O . ILE A 1 90 ? -10.470 -1.737 9.754 1.00 94.06 90 ILE A O 1
ATOM 734 N N . PHE A 1 91 ? -12.633 -1.257 10.089 1.00 93.94 91 PHE A N 1
ATOM 735 C CA . PHE A 1 91 ? -13.089 -2.632 10.309 1.00 93.94 91 PHE A CA 1
ATOM 736 C C . PHE A 1 91 ? -14.319 -2.984 9.470 1.00 93.94 91 PHE A C 1
ATOM 738 O O . PHE A 1 91 ? -15.131 -2.131 9.113 1.00 93.94 91 PHE A O 1
ATOM 745 N N . THR A 1 92 ? -14.503 -4.281 9.223 1.00 93.12 92 THR A N 1
ATOM 746 C CA . THR A 1 92 ? -15.817 -4.847 8.895 1.00 93.12 92 THR A CA 1
ATOM 747 C C . THR A 1 92 ? -16.570 -5.183 10.183 1.00 93.12 92 THR A C 1
ATOM 749 O O . THR A 1 92 ? -15.970 -5.316 11.253 1.00 93.12 92 THR A O 1
ATOM 752 N N . LYS A 1 93 ? -17.891 -5.385 10.093 1.00 88.69 93 LYS A N 1
ATOM 753 C CA . LYS A 1 93 ? -18.729 -5.784 11.240 1.00 88.69 93 LYS A CA 1
ATOM 754 C C . LYS A 1 93 ? -18.191 -7.009 11.991 1.00 88.69 93 LYS A C 1
ATOM 756 O O . LYS A 1 93 ? -18.233 -7.035 13.220 1.00 88.69 93 LYS A O 1
ATOM 761 N N . ASP A 1 94 ? -17.671 -7.997 11.270 1.00 89.94 94 ASP A N 1
ATOM 762 C CA . ASP A 1 94 ? -17.229 -9.264 11.863 1.00 89.94 94 ASP A CA 1
ATOM 763 C C . ASP A 1 94 ? -15.857 -9.162 12.540 1.00 89.94 94 ASP A C 1
ATOM 765 O O . ASP A 1 94 ? -15.592 -9.886 13.504 1.00 89.94 94 ASP A O 1
ATOM 769 N N . ASN A 1 95 ? -15.039 -8.204 12.095 1.00 89.50 95 ASN A N 1
ATOM 770 C CA . ASN A 1 95 ? -13.665 -8.001 12.552 1.00 89.50 95 ASN A CA 1
ATOM 771 C C . ASN A 1 95 ? -13.522 -6.872 13.581 1.00 89.50 95 ASN A C 1
ATOM 773 O O . ASN A 1 95 ? -12.405 -6.560 13.993 1.00 89.50 95 ASN A O 1
ATOM 777 N N . LEU A 1 96 ? -14.629 -6.264 14.017 1.00 87.75 96 LEU A N 1
ATOM 778 C CA . LEU A 1 96 ? -14.591 -5.227 15.040 1.00 87.75 96 LEU A CA 1
ATOM 779 C C . LEU A 1 96 ? -14.007 -5.790 16.356 1.00 87.75 96 LEU A C 1
ATOM 781 O O . LEU A 1 96 ? -14.480 -6.834 16.824 1.00 87.75 96 LEU A O 1
ATOM 785 N N . PRO A 1 97 ? -13.028 -5.123 16.997 1.00 85.19 97 PRO A N 1
ATOM 786 C CA . PRO A 1 97 ? -12.450 -5.588 18.256 1.00 85.19 97 PRO A CA 1
ATOM 787 C C . PRO A 1 97 ? -13.513 -5.706 19.359 1.00 85.19 97 PRO A C 1
ATOM 789 O O . PRO A 1 97 ? -14.165 -4.730 19.717 1.00 85.19 97 PRO A O 1
ATOM 792 N N . LYS A 1 98 ? -13.698 -6.911 19.922 1.00 78.06 98 LYS A N 1
ATOM 793 C CA . LYS A 1 98 ? -14.835 -7.215 20.825 1.00 78.06 98 LYS A CA 1
ATOM 794 C C . LYS A 1 98 ? -14.529 -7.135 22.322 1.00 78.06 98 LYS A C 1
ATOM 796 O O . LYS A 1 98 ? -15.451 -7.215 23.126 1.00 78.06 98 LYS A O 1
ATOM 801 N N . LYS A 1 99 ? -13.260 -7.049 22.732 1.00 75.38 99 LYS A N 1
ATOM 802 C CA . LYS A 1 99 ? -12.879 -7.145 24.153 1.00 75.38 99 LYS A CA 1
ATOM 803 C C . LYS A 1 99 ? -11.987 -5.987 24.582 1.00 75.38 99 LYS A C 1
ATOM 805 O O . LYS A 1 99 ? -10.930 -5.771 23.992 1.00 75.38 99 LYS A O 1
ATOM 810 N N . ARG A 1 100 ? -12.397 -5.314 25.659 1.00 60.78 100 ARG A N 1
ATOM 811 C CA . ARG A 1 100 ? -11.506 -4.569 26.560 1.00 60.78 100 ARG A CA 1
ATOM 812 C C . ARG A 1 100 ? -10.915 -5.611 27.514 1.00 60.78 100 ARG A C 1
ATOM 814 O O . ARG A 1 100 ? -11.650 -6.507 27.931 1.00 60.78 100 ARG A O 1
ATOM 821 N N . ARG A 1 101 ? -9.600 -5.602 27.722 1.00 52.62 101 ARG A N 1
ATOM 822 C CA . ARG A 1 101 ? -8.973 -6.540 28.662 1.00 52.62 101 ARG A CA 1
ATOM 823 C C . ARG A 1 101 ? -9.243 -6.093 30.091 1.00 52.62 101 ARG A C 1
ATOM 825 O O . ARG A 1 101 ? -9.286 -4.860 30.290 1.00 52.62 101 ARG A O 1
#

Radius of gyration: 20.66 Å; chains: 1; bounding box: 44×34×50 Å

InterPro domains:
  IPR012338 Beta-lactamase/transpeptidase-like [G3DSA:3.40.710.10] (1-101)
  IPR012338 Beta-lactamase/transpeptidase-like [SSF56601] (2-80)
  IPR050396 Glycosyltransferase 51/Transpeptidase [PTHR32282] (2-87)

Foldseek 3Di:
DKAWDWDDAPVDTDIFIDDDPDPVDDDDDYSCVPRVVVVVVVCCVVCVPPDHDDDDDDPQKDKAKDQQVPRAHDDPVSCVDPVNRIDIDIDGPVGHHDDDD

pLDDT: mean 93.61, std 6.61, range [52.62, 98.62]

Sequence (101 aa):
MDFWSIGYSPYYTVGVWMGADDQNIYQDDYSTTRAQVIWKNINNQILEGYETKKFKEPKGIIHAKVDTISGKLPTQASYSDPRNTVKDEIFTKDNLPKKRR